Protein AF-A0A2T3ZRJ4-F1 (afdb_monomer)

Structure (mmCIF, N/CA/C/O backbone):
data_AF-A0A2T3ZRJ4-F1
#
_entry.id   AF-A0A2T3ZRJ4-F1
#
loop_
_atom_site.group_PDB
_atom_site.id
_atom_site.type_symbol
_atom_site.label_atom_id
_atom_site.label_alt_id
_atom_site.label_comp_id
_atom_site.label_asym_id
_atom_site.label_entity_id
_atom_site.label_seq_id
_atom_site.pdbx_PDB_ins_code
_atom_site.Cartn_x
_atom_site.Cartn_y
_atom_site.Cartn_z
_atom_site.occupancy
_atom_site.B_iso_or_equiv
_atom_site.auth_seq_id
_atom_site.auth_comp_id
_atom_site.auth_asym_id
_atom_site.auth_atom_id
_atom_site.pdbx_PDB_model_num
ATOM 1 N N . MET A 1 1 ? 3.057 -8.428 -31.165 1.00 34.09 1 MET A N 1
ATOM 2 C CA . MET A 1 1 ? 2.797 -8.952 -29.810 1.00 34.09 1 MET A CA 1
ATOM 3 C C . MET A 1 1 ? 4.056 -8.659 -29.031 1.00 34.09 1 MET A C 1
ATOM 5 O O . MET A 1 1 ? 5.004 -9.425 -29.132 1.00 34.09 1 MET A O 1
ATOM 9 N N . ASP A 1 2 ? 4.111 -7.489 -28.401 1.00 35.97 2 ASP A N 1
ATOM 10 C CA . ASP A 1 2 ? 5.296 -7.073 -27.659 1.00 35.97 2 ASP A CA 1
ATOM 11 C C . ASP A 1 2 ? 5.315 -7.812 -26.328 1.00 35.97 2 ASP A C 1
ATOM 13 O O . ASP A 1 2 ? 4.422 -7.675 -25.493 1.00 35.97 2 ASP A O 1
ATOM 17 N N . VAL A 1 3 ? 6.310 -8.681 -26.189 1.00 37.94 3 VAL A N 1
ATOM 18 C CA . VAL A 1 3 ? 6.611 -9.371 -24.944 1.00 37.94 3 VAL A CA 1
ATOM 19 C C . VAL A 1 3 ? 7.142 -8.302 -24.002 1.00 37.94 3 VAL A C 1
ATOM 21 O O . VAL A 1 3 ? 8.214 -7.746 -24.239 1.00 37.94 3 VAL A O 1
ATOM 24 N N . ILE A 1 4 ? 6.378 -7.980 -22.961 1.00 42.16 4 ILE A N 1
ATOM 25 C CA . ILE A 1 4 ? 6.844 -7.118 -21.880 1.00 42.16 4 ILE A CA 1
ATOM 26 C C . ILE A 1 4 ? 7.973 -7.880 -21.174 1.00 42.16 4 ILE A C 1
ATOM 28 O O . ILE A 1 4 ? 7.739 -8.743 -20.330 1.00 42.16 4 ILE A O 1
ATOM 32 N N . ASN A 1 5 ? 9.207 -7.635 -21.607 1.00 39.78 5 ASN A N 1
ATOM 33 C CA . ASN A 1 5 ? 10.391 -8.289 -21.072 1.00 39.78 5 ASN A CA 1
ATOM 34 C C . ASN A 1 5 ? 10.707 -7.645 -19.718 1.00 39.78 5 ASN A C 1
ATOM 36 O O . ASN A 1 5 ? 11.130 -6.490 -19.668 1.00 39.78 5 ASN A O 1
ATOM 40 N N . SER A 1 6 ? 10.489 -8.376 -18.622 1.00 47.12 6 SER A N 1
ATOM 41 C CA . SER A 1 6 ? 10.948 -7.943 -17.301 1.00 47.12 6 SER A CA 1
ATOM 42 C C . SER A 1 6 ? 12.469 -7.768 -17.341 1.00 47.12 6 SER A C 1
ATOM 44 O O . SER A 1 6 ? 13.194 -8.719 -17.633 1.00 47.12 6 SER A O 1
ATOM 46 N N . HIS A 1 7 ? 12.953 -6.549 -17.089 1.00 47.41 7 HIS A N 1
ATOM 47 C CA . HIS A 1 7 ? 14.376 -6.200 -17.189 1.00 47.41 7 HIS A CA 1
ATOM 48 C C . HIS A 1 7 ? 15.232 -6.866 -16.098 1.00 47.41 7 HIS A C 1
ATOM 50 O O . HIS A 1 7 ? 16.443 -7.007 -16.256 1.00 47.41 7 HIS A O 1
ATOM 56 N N . CYS A 1 8 ? 14.624 -7.335 -15.010 1.00 50.06 8 CYS A N 1
ATOM 57 C CA . CYS A 1 8 ? 15.298 -8.213 -14.070 1.00 50.06 8 CYS A CA 1
ATOM 58 C C . CYS A 1 8 ? 14.330 -9.234 -13.477 1.00 50.06 8 CYS A C 1
ATOM 60 O O . CYS A 1 8 ? 13.204 -8.921 -13.103 1.00 50.06 8 CYS A O 1
ATOM 62 N N . ILE A 1 9 ? 14.802 -10.470 -13.382 1.00 49.50 9 ILE A N 1
ATOM 63 C CA . ILE A 1 9 ? 14.234 -11.494 -12.515 1.00 49.50 9 ILE A CA 1
ATOM 64 C C . ILE A 1 9 ? 15.179 -11.516 -11.317 1.00 49.50 9 ILE A C 1
ATOM 66 O O . ILE A 1 9 ? 16.381 -11.705 -11.503 1.00 49.50 9 ILE A O 1
ATOM 70 N N . SER A 1 10 ? 14.696 -11.245 -10.101 1.00 50.19 10 SER A N 1
ATOM 71 C CA . SER A 1 10 ? 15.583 -11.226 -8.932 1.00 50.19 10 SER A CA 1
ATOM 72 C C . SER A 1 10 ? 16.119 -12.647 -8.666 1.00 50.19 10 SER A C 1
ATOM 74 O O . SER A 1 10 ? 15.431 -13.477 -8.071 1.00 50.19 10 SER A O 1
ATOM 76 N N . GLU A 1 11 ? 17.333 -12.963 -9.123 1.00 49.59 11 GLU A N 1
ATOM 77 C CA . GLU A 1 11 ? 17.928 -14.305 -8.977 1.00 49.59 11 GLU A CA 1
ATOM 78 C C . GLU A 1 11 ? 18.550 -14.576 -7.592 1.00 49.59 11 GLU A C 1
ATOM 80 O O . GLU A 1 11 ? 19.036 -15.675 -7.332 1.00 49.59 11 GLU A O 1
ATOM 85 N N . SER A 1 12 ? 18.495 -13.635 -6.647 1.00 51.66 12 SER A N 1
ATOM 86 C CA . SER A 1 12 ? 19.050 -13.829 -5.304 1.00 51.66 12 SER A CA 1
ATOM 87 C C . SER A 1 12 ? 17.986 -13.656 -4.220 1.00 51.66 12 SER A C 1
ATOM 89 O O . SER A 1 12 ? 17.328 -12.626 -4.123 1.00 51.66 12 SER A O 1
ATOM 91 N N . ARG A 1 13 ? 17.856 -14.669 -3.353 1.00 48.41 13 ARG A N 1
ATOM 92 C CA . ARG A 1 13 ? 17.020 -14.669 -2.138 1.00 48.41 13 ARG A CA 1
ATOM 93 C C . ARG A 1 13 ? 17.583 -13.792 -1.003 1.00 48.41 13 ARG A C 1
ATOM 95 O O . ARG A 1 13 ? 17.031 -13.816 0.096 1.00 48.41 13 ARG A O 1
ATOM 102 N N . ASP A 1 14 ? 18.650 -13.022 -1.232 1.00 52.47 14 ASP A N 1
ATOM 103 C CA . ASP A 1 14 ? 19.288 -12.196 -0.193 1.00 52.47 14 ASP A CA 1
ATOM 104 C C . ASP A 1 14 ? 18.417 -11.020 0.278 1.00 52.47 14 ASP A C 1
ATOM 106 O O . ASP A 1 14 ? 18.577 -10.563 1.410 1.00 52.47 14 ASP A O 1
ATOM 110 N N . TRP A 1 15 ? 17.423 -10.592 -0.512 1.00 53.44 15 TRP A N 1
ATOM 111 C CA . TRP A 1 15 ? 16.430 -9.585 -0.098 1.00 53.44 15 TRP A CA 1
ATOM 112 C C . TRP A 1 15 ? 15.562 -10.027 1.097 1.00 53.44 15 TRP A C 1
ATOM 114 O O . TRP A 1 15 ? 14.879 -9.207 1.713 1.00 53.44 15 TRP A O 1
ATOM 124 N N . ALA A 1 16 ? 15.583 -11.318 1.448 1.00 53.09 16 ALA A N 1
ATOM 125 C CA . ALA A 1 16 ? 14.859 -11.856 2.595 1.00 53.09 16 ALA A CA 1
ATOM 126 C C . ALA A 1 16 ? 15.472 -11.453 3.950 1.00 53.09 16 ALA A C 1
ATOM 128 O O . ALA A 1 16 ? 14.788 -11.562 4.973 1.00 53.09 16 ALA A O 1
ATOM 129 N N . LYS A 1 17 ? 16.730 -10.989 3.989 1.00 54.59 17 LYS A N 1
ATOM 130 C CA . LYS A 1 17 ? 17.340 -10.460 5.217 1.00 54.59 17 LYS A CA 1
ATOM 131 C C . LYS A 1 17 ? 16.910 -9.008 5.427 1.00 54.59 17 LYS A C 1
ATOM 133 O O . LYS A 1 17 ? 16.960 -8.185 4.523 1.00 54.59 17 LYS A O 1
ATOM 138 N N . ASP A 1 18 ? 16.420 -8.726 6.628 1.00 64.69 18 ASP A N 1
ATOM 139 C CA . ASP A 1 18 ? 16.007 -7.412 7.135 1.00 64.69 18 ASP A CA 1
ATOM 140 C C . ASP A 1 18 ? 14.831 -6.693 6.445 1.00 64.69 18 ASP A C 1
ATOM 142 O O . ASP A 1 18 ? 14.389 -5.691 6.998 1.00 64.69 18 ASP A O 1
ATOM 146 N N . ARG A 1 19 ? 14.263 -7.216 5.334 1.00 70.69 19 ARG A N 1
ATOM 147 C CA . ARG A 1 19 ? 12.976 -6.850 4.660 1.00 70.69 19 ARG A CA 1
ATOM 148 C C . ARG A 1 19 ? 12.611 -5.352 4.613 1.00 70.69 19 ARG A C 1
ATOM 150 O O . ARG A 1 19 ? 11.448 -4.998 4.421 1.00 70.69 19 ARG A O 1
ATOM 157 N N . LYS A 1 20 ? 13.578 -4.459 4.795 1.00 82.31 20 LYS A N 1
ATOM 158 C CA . LYS A 1 20 ? 13.367 -3.021 4.887 1.00 82.31 20 LYS A CA 1
ATOM 159 C C . LYS A 1 20 ? 13.757 -2.407 3.561 1.00 82.31 20 LYS A C 1
ATOM 161 O O . LYS A 1 20 ? 14.926 -2.395 3.188 1.00 82.31 20 LYS A O 1
ATOM 166 N N . PHE A 1 21 ? 12.772 -1.860 2.868 1.00 83.38 21 PHE A N 1
ATOM 167 C CA . PHE A 1 21 ? 13.028 -1.075 1.676 1.00 83.38 21 PHE A CA 1
ATOM 168 C C . PHE A 1 21 ? 13.581 0.297 2.082 1.00 83.38 21 PHE A C 1
ATOM 170 O O . PHE A 1 21 ? 12.892 1.097 2.714 1.00 83.38 21 PHE A O 1
ATOM 177 N N . MET A 1 22 ? 14.849 0.557 1.761 1.00 85.75 22 MET A N 1
ATOM 178 C CA . MET A 1 22 ? 15.503 1.847 1.988 1.00 85.75 22 MET A CA 1
ATOM 179 C C . MET A 1 22 ? 15.884 2.464 0.637 1.00 85.75 22 MET A C 1
ATOM 181 O O . MET A 1 22 ? 16.921 2.094 0.082 1.00 85.75 22 MET A O 1
ATOM 185 N N . PRO A 1 23 ? 15.096 3.421 0.103 1.00 86.94 23 PRO A N 1
ATOM 186 C CA . PRO A 1 23 ? 15.363 4.021 -1.206 1.00 86.94 23 PRO A CA 1
ATOM 187 C C . PRO A 1 23 ? 16.781 4.585 -1.340 1.00 86.94 23 PRO A C 1
ATOM 189 O O . PRO A 1 23 ? 17.428 4.420 -2.370 1.00 86.94 23 PRO A O 1
ATOM 192 N N . SER A 1 24 ? 17.305 5.189 -0.272 1.00 85.56 24 SER A N 1
ATOM 193 C CA . SER A 1 24 ? 18.653 5.759 -0.261 1.00 85.56 24 SER A CA 1
ATOM 194 C C . SER A 1 24 ? 19.774 4.724 -0.401 1.00 85.56 24 SER A C 1
ATOM 196 O O . SER A 1 24 ? 20.849 5.065 -0.885 1.00 85.56 24 SER A O 1
ATOM 198 N N . GLN A 1 25 ? 19.533 3.474 0.006 1.00 84.75 25 GLN A N 1
ATOM 199 C CA . GLN A 1 25 ? 20.480 2.368 -0.154 1.00 84.75 25 GLN A CA 1
ATOM 200 C C . GLN A 1 25 ? 20.356 1.696 -1.526 1.00 84.75 25 GLN A C 1
ATOM 202 O O . GLN A 1 25 ? 21.335 1.143 -2.012 1.00 84.75 25 GLN A O 1
ATOM 207 N N . ARG A 1 26 ? 19.165 1.740 -2.140 1.00 82.69 26 ARG A N 1
ATOM 208 C CA . ARG A 1 26 ? 18.885 1.072 -3.419 1.00 82.69 26 ARG A CA 1
ATOM 209 C C . ARG A 1 26 ? 19.201 1.932 -4.644 1.00 82.69 26 ARG A C 1
ATOM 211 O O . ARG A 1 26 ? 19.708 1.399 -5.619 1.00 82.69 26 ARG A O 1
ATOM 218 N N . TYR A 1 27 ? 18.908 3.233 -4.600 1.00 82.81 27 TYR A N 1
ATOM 219 C CA . TYR A 1 27 ? 19.031 4.119 -5.767 1.00 82.81 27 TYR A CA 1
ATOM 220 C C . TYR A 1 27 ? 20.221 5.074 -5.664 1.00 82.81 27 TYR A C 1
ATOM 222 O O . TYR A 1 27 ? 21.058 5.109 -6.554 1.00 82.81 27 TYR A O 1
ATOM 230 N N . ALA A 1 28 ? 20.275 5.873 -4.595 1.00 83.94 28 ALA A N 1
ATOM 231 C CA . ALA A 1 28 ? 21.370 6.775 -4.228 1.00 83.94 28 ALA A CA 1
ATOM 232 C C . ALA A 1 28 ? 20.974 7.555 -2.965 1.00 83.94 28 ALA A C 1
ATOM 234 O O . ALA A 1 28 ? 19.788 7.771 -2.711 1.00 83.94 28 ALA A O 1
ATOM 235 N N . ALA A 1 29 ? 21.949 8.078 -2.216 1.00 85.81 29 ALA A N 1
ATOM 236 C CA . ALA A 1 29 ? 21.690 8.857 -1.000 1.00 85.81 29 ALA A CA 1
ATOM 237 C C . ALA A 1 29 ? 20.799 10.100 -1.222 1.00 85.81 29 ALA A C 1
ATOM 239 O O . ALA A 1 29 ? 20.082 10.509 -0.312 1.00 85.81 29 ALA A O 1
ATOM 240 N N . ASN A 1 30 ? 20.822 10.682 -2.423 1.00 85.81 30 ASN A N 1
ATOM 241 C CA . ASN A 1 30 ? 20.068 11.874 -2.820 1.00 85.81 30 ASN A CA 1
ATOM 242 C C . ASN A 1 30 ? 18.897 11.562 -3.773 1.00 85.81 30 ASN A C 1
ATOM 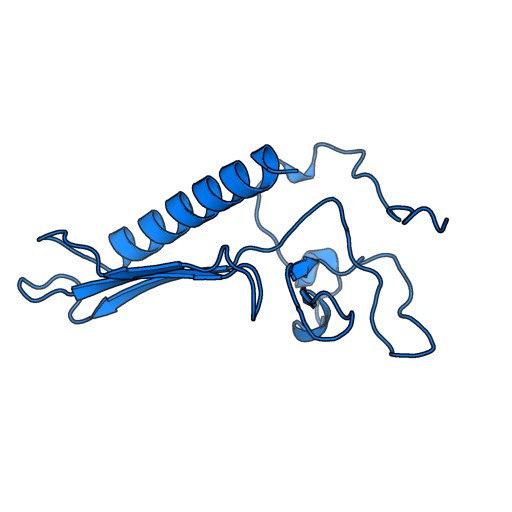244 O O . ASN A 1 30 ? 18.491 12.433 -4.547 1.00 85.81 30 ASN A O 1
ATOM 248 N N . ILE A 1 31 ? 18.375 10.330 -3.758 1.00 85.94 31 ILE A N 1
ATOM 249 C CA . ILE A 1 31 ? 17.265 9.936 -4.629 1.00 85.94 31 ILE A CA 1
ATOM 250 C C . ILE A 1 31 ? 16.037 10.834 -4.420 1.00 85.94 31 ILE A C 1
ATOM 252 O O . ILE A 1 31 ? 15.601 11.087 -3.297 1.00 85.94 31 ILE A O 1
ATOM 256 N N . ASN A 1 32 ? 15.446 11.291 -5.524 1.00 86.06 32 ASN A N 1
ATOM 257 C CA . ASN A 1 32 ? 14.127 11.910 -5.501 1.00 86.06 32 ASN A CA 1
ATOM 258 C C . ASN A 1 32 ? 13.069 10.810 -5.339 1.00 86.06 32 ASN A C 1
ATOM 260 O O . ASN A 1 32 ? 12.865 10.018 -6.260 1.00 86.06 32 ASN A O 1
ATOM 264 N N . LEU A 1 33 ? 12.395 10.774 -4.187 1.00 85.38 33 LEU A N 1
ATOM 265 C CA . LEU A 1 33 ? 11.402 9.745 -3.854 1.00 85.38 33 LEU A CA 1
ATOM 266 C C . LEU A 1 33 ? 10.238 9.683 -4.853 1.00 85.38 33 LEU A C 1
ATOM 268 O O . LEU A 1 33 ? 9.721 8.601 -5.104 1.00 85.38 33 LEU A O 1
ATOM 272 N N . ASN A 1 34 ? 9.912 10.795 -5.520 1.00 83.44 34 ASN A N 1
ATOM 273 C CA . ASN A 1 34 ? 8.878 10.829 -6.559 1.00 83.44 34 ASN A CA 1
ATOM 274 C C . ASN A 1 34 ? 9.255 10.028 -7.820 1.00 83.44 34 ASN A C 1
ATOM 276 O O . ASN A 1 34 ? 8.444 9.918 -8.731 1.00 83.44 34 ASN A O 1
ATOM 280 N N . ARG A 1 35 ? 10.495 9.526 -7.918 1.00 82.56 35 ARG A N 1
ATOM 281 C CA . ARG A 1 35 ? 10.967 8.669 -9.018 1.00 82.56 35 ARG A CA 1
ATOM 282 C C . ARG A 1 35 ? 11.089 7.198 -8.625 1.00 82.56 35 ARG A C 1
ATOM 284 O O . ARG A 1 35 ? 11.485 6.399 -9.462 1.00 82.56 35 ARG A O 1
ATOM 291 N N . VAL A 1 36 ? 10.830 6.862 -7.361 1.00 88.56 36 VAL A N 1
ATOM 292 C CA . VAL A 1 36 ? 10.936 5.489 -6.847 1.00 88.56 36 VAL A CA 1
ATOM 293 C C . VAL A 1 36 ? 9.672 4.701 -7.164 1.00 88.56 36 VAL A C 1
ATOM 295 O O . VAL A 1 36 ? 9.760 3.531 -7.521 1.00 88.56 36 VAL A O 1
ATOM 298 N N . GLU A 1 37 ? 8.512 5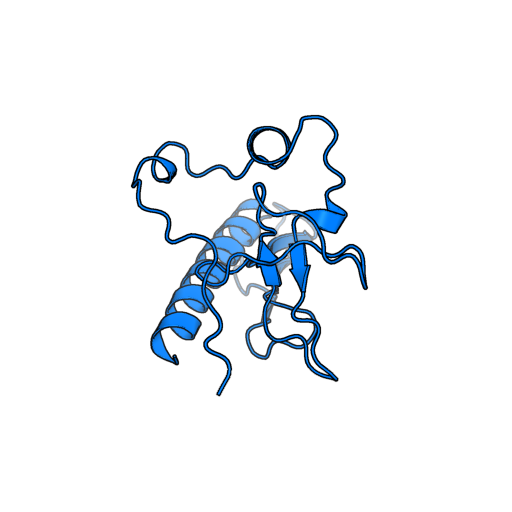.343 -7.057 1.00 90.06 37 GLU A N 1
ATOM 299 C CA . GLU A 1 37 ? 7.221 4.751 -7.395 1.00 90.06 37 GLU A CA 1
ATOM 300 C C . GLU A 1 37 ? 6.847 5.102 -8.832 1.00 90.06 37 GLU A C 1
ATOM 302 O O . GLU A 1 37 ? 6.841 6.272 -9.220 1.00 90.06 37 GLU A O 1
ATOM 307 N N . ILE A 1 38 ? 6.538 4.077 -9.620 1.00 87.50 38 ILE A N 1
ATOM 308 C CA . ILE A 1 38 ? 6.050 4.215 -10.987 1.00 87.50 38 ILE A CA 1
ATOM 309 C C . ILE A 1 38 ? 4.592 3.802 -10.997 1.00 87.50 38 ILE A C 1
ATOM 311 O O . ILE A 1 38 ? 4.242 2.671 -10.665 1.00 87.50 38 ILE A O 1
ATOM 315 N N . HIS A 1 39 ? 3.733 4.732 -11.378 1.00 85.94 39 HIS A N 1
ATOM 316 C CA . HIS A 1 39 ? 2.324 4.447 -11.572 1.00 85.94 39 HIS A CA 1
ATOM 317 C C . HIS A 1 39 ? 2.126 3.924 -12.990 1.00 85.94 39 HIS A C 1
ATOM 319 O O . HIS A 1 39 ? 2.781 4.397 -13.915 1.00 85.94 39 HIS A O 1
ATOM 325 N N . ASP A 1 40 ? 1.238 2.949 -13.167 1.00 75.50 40 ASP A N 1
ATOM 326 C CA . ASP A 1 40 ? 0.860 2.498 -14.504 1.00 75.50 40 ASP A CA 1
ATOM 327 C C . ASP A 1 40 ? 0.375 3.697 -15.346 1.00 75.50 40 ASP A C 1
ATOM 329 O O . ASP A 1 40 ? -0.602 4.377 -14.997 1.00 75.50 40 ASP A O 1
ATOM 333 N N . HIS A 1 41 ? 1.141 4.008 -16.393 1.00 62.44 41 HIS A N 1
ATOM 334 C CA . HIS A 1 41 ? 0.977 5.167 -17.264 1.00 62.44 41 HIS A CA 1
ATOM 335 C C . HIS A 1 41 ? 0.446 4.710 -18.618 1.00 62.44 41 HIS A C 1
ATOM 337 O O . HIS A 1 41 ? 1.063 4.963 -19.649 1.00 62.44 41 HIS A O 1
ATOM 343 N N . ASP A 1 42 ? -0.710 4.056 -18.618 1.00 54.44 42 ASP A N 1
ATOM 344 C CA . ASP A 1 42 ? -1.477 3.908 -19.843 1.00 54.44 42 ASP A CA 1
ATOM 345 C C . ASP A 1 42 ? -2.936 4.316 -19.644 1.00 54.44 42 ASP A C 1
ATOM 347 O O . ASP A 1 42 ? -3.504 4.286 -18.551 1.00 54.44 42 ASP A O 1
ATOM 351 N N . ASN A 1 43 ? -3.491 4.869 -20.710 1.00 48.31 43 ASN A N 1
ATOM 352 C CA . ASN A 1 43 ? -4.572 5.841 -20.674 1.00 48.31 43 ASN A CA 1
ATOM 353 C C . ASN A 1 43 ? -5.778 5.439 -19.800 1.00 48.31 43 ASN A C 1
ATOM 355 O O . ASN A 1 43 ? -6.482 4.467 -20.066 1.00 48.31 43 ASN A O 1
ATOM 359 N N . SER A 1 44 ? -6.127 6.335 -18.870 1.00 53.00 44 SER A N 1
ATOM 360 C CA . SER A 1 44 ? -7.397 6.416 -18.116 1.00 53.00 44 SER A CA 1
ATOM 361 C C . SER A 1 44 ? -7.540 5.556 -16.856 1.00 53.00 44 SER A C 1
ATOM 363 O O . SER A 1 44 ? -8.437 5.858 -16.061 1.00 53.00 44 SER A O 1
ATOM 365 N N . PHE A 1 45 ? -6.671 4.563 -16.630 1.00 55.53 45 PHE A N 1
ATOM 366 C CA . PHE A 1 45 ? -6.765 3.688 -15.459 1.00 55.53 45 PHE A CA 1
ATOM 367 C C . PHE A 1 45 ? -5.394 3.292 -14.895 1.00 55.53 45 PHE A C 1
ATOM 369 O O . PHE A 1 45 ? -4.690 2.464 -15.461 1.00 55.53 45 PHE A O 1
ATOM 376 N N . THR A 1 46 ? -5.032 3.841 -13.733 1.00 66.06 46 THR A N 1
ATOM 377 C CA . THR A 1 46 ? -3.861 3.369 -12.973 1.00 66.06 46 THR A CA 1
ATOM 378 C C . THR A 1 46 ? -4.283 2.235 -12.039 1.00 66.06 46 THR A C 1
ATOM 380 O O . THR A 1 46 ? -4.879 2.490 -10.984 1.00 66.06 46 THR A O 1
ATOM 383 N N . TYR A 1 47 ? -3.965 0.993 -12.411 1.00 83.69 47 TYR A N 1
ATOM 384 C CA . TYR A 1 47 ? -4.326 -0.203 -11.636 1.00 83.69 47 TYR A CA 1
ATOM 385 C C . TYR A 1 47 ? -3.288 -0.587 -10.580 1.00 83.69 47 TYR A C 1
ATOM 387 O O . TYR A 1 47 ? -3.657 -1.100 -9.520 1.00 83.69 47 TYR A O 1
ATOM 395 N N . TRP A 1 48 ? -2.015 -0.288 -10.846 1.00 90.19 48 TRP A N 1
ATOM 396 C CA . TRP A 1 48 ? -0.882 -0.748 -10.050 1.00 90.19 48 TRP A CA 1
ATOM 397 C C . TRP A 1 48 ? 0.132 0.368 -9.799 1.00 90.19 48 TRP A C 1
ATOM 399 O O . TRP A 1 48 ? 0.309 1.272 -10.622 1.00 90.19 48 TRP A O 1
ATOM 409 N N . THR A 1 49 ? 0.803 0.277 -8.653 1.00 91.69 49 THR A N 1
ATOM 410 C CA . THR A 1 49 ? 2.014 1.042 -8.348 1.00 91.69 49 THR A CA 1
ATOM 411 C C . THR A 1 49 ? 3.181 0.067 -8.311 1.00 91.69 49 THR A C 1
ATOM 413 O O . THR A 1 49 ? 3.121 -0.951 -7.623 1.00 91.69 49 THR A O 1
ATOM 416 N N . TYR A 1 50 ? 4.233 0.380 -9.053 1.00 90.69 50 TYR A N 1
ATOM 417 C CA . TYR A 1 50 ? 5.445 -0.418 -9.183 1.00 90.69 50 TYR A CA 1
ATOM 418 C C . TYR A 1 50 ? 6.642 0.318 -8.595 1.00 90.69 50 TYR A C 1
ATOM 420 O O . TYR A 1 50 ? 6.597 1.520 -8.326 1.00 90.69 50 TYR A O 1
ATOM 428 N N . ILE A 1 51 ? 7.741 -0.411 -8.442 1.00 89.94 51 ILE A N 1
ATOM 429 C CA . ILE A 1 51 ? 9.034 0.146 -8.059 1.00 89.94 51 ILE A CA 1
ATOM 430 C C . ILE A 1 51 ? 9.852 0.412 -9.328 1.00 89.94 51 ILE A C 1
ATOM 432 O O . ILE A 1 51 ? 9.941 -0.446 -10.202 1.00 89.94 51 ILE A O 1
ATOM 436 N N . ALA A 1 52 ? 10.468 1.587 -9.436 1.00 89.19 52 ALA A N 1
ATOM 437 C CA . ALA A 1 52 ? 11.381 1.928 -10.523 1.00 89.19 52 ALA A CA 1
ATOM 438 C C . ALA A 1 52 ? 12.616 1.017 -10.539 1.00 89.19 52 ALA A C 1
ATOM 440 O O . ALA A 1 52 ? 13.177 0.703 -9.488 1.00 89.19 52 ALA A O 1
ATOM 441 N N . CYS A 1 53 ? 13.105 0.658 -11.721 1.00 86.94 53 CYS A N 1
ATOM 442 C CA . CYS A 1 53 ? 14.356 -0.074 -11.859 1.00 86.94 53 CYS A CA 1
ATOM 443 C C . CYS A 1 53 ? 15.555 0.822 -11.526 1.00 86.94 53 CYS A C 1
ATOM 445 O O . CYS A 1 53 ? 15.761 1.856 -12.157 1.00 86.94 53 CYS A O 1
ATOM 447 N N . GLU A 1 54 ? 16.368 0.421 -10.546 1.00 85.25 54 GLU A N 1
ATOM 448 C CA . GLU A 1 54 ? 17.558 1.170 -10.127 1.00 85.25 54 GLU A CA 1
ATOM 449 C C . GLU A 1 54 ? 18.723 1.109 -11.128 1.00 85.25 54 GLU A C 1
ATOM 451 O O . GLU A 1 54 ? 19.605 1.962 -11.090 1.00 85.25 54 GLU A O 1
ATOM 456 N N . TYR A 1 55 ? 18.730 0.118 -12.024 1.00 82.94 55 TYR A N 1
ATOM 457 C CA . TYR A 1 55 ? 19.825 -0.127 -12.973 1.00 82.94 55 TYR A CA 1
ATOM 458 C C . TYR A 1 55 ? 19.526 0.344 -14.395 1.00 82.94 55 TYR A C 1
ATOM 460 O O . TYR A 1 55 ? 20.392 0.251 -15.262 1.00 82.94 55 TYR A O 1
ATOM 468 N N . ALA A 1 56 ? 18.298 0.786 -14.661 1.00 82.88 56 ALA A N 1
ATOM 469 C CA . ALA A 1 56 ? 17.875 1.141 -16.002 1.00 82.88 56 ALA A CA 1
ATOM 470 C C . ALA A 1 56 ? 17.912 2.652 -16.220 1.00 82.88 56 ALA A C 1
ATOM 472 O O . ALA A 1 56 ? 17.469 3.439 -15.380 1.00 82.88 56 ALA A O 1
ATOM 473 N N . GLU A 1 57 ? 18.384 3.043 -17.399 1.00 84.25 57 GLU A N 1
ATOM 474 C CA . GLU A 1 57 ? 18.319 4.431 -17.834 1.00 84.25 57 GLU A CA 1
ATOM 475 C C . GLU A 1 57 ? 16.855 4.855 -18.075 1.00 84.25 57 GLU A C 1
ATOM 477 O O . GLU A 1 57 ? 16.071 4.081 -18.639 1.00 84.25 57 GLU A O 1
ATOM 482 N N . PRO A 1 58 ? 16.449 6.073 -17.670 1.00 84.69 58 PRO A N 1
ATOM 483 C CA . PRO A 1 58 ? 15.099 6.571 -17.926 1.00 84.69 58 PRO A CA 1
ATOM 484 C C . PRO A 1 58 ? 14.771 6.709 -19.419 1.00 84.69 58 PRO A C 1
ATOM 486 O O . PRO A 1 58 ? 15.658 6.999 -20.222 1.00 84.69 58 PRO A O 1
ATOM 489 N N . CYS A 1 59 ? 13.487 6.594 -19.801 1.00 82.81 59 CYS A N 1
ATOM 490 C CA . CYS A 1 59 ? 13.078 6.844 -21.191 1.00 82.81 59 CYS A CA 1
ATOM 491 C C . CYS A 1 59 ? 13.525 8.239 -21.629 1.00 82.81 59 CYS A C 1
ATOM 493 O O . CYS A 1 59 ? 13.195 9.233 -20.983 1.00 82.81 59 CYS A O 1
ATOM 495 N N . THR A 1 60 ? 14.170 8.339 -22.787 1.00 86.56 60 THR A N 1
ATOM 496 C CA . THR A 1 60 ? 14.530 9.629 -23.397 1.00 86.56 60 THR A CA 1
ATOM 497 C C . THR A 1 60 ? 13.307 10.479 -23.758 1.00 86.56 60 THR A C 1
ATOM 499 O O . THR A 1 60 ? 13.410 11.696 -23.862 1.00 86.56 60 THR A O 1
ATOM 502 N N . CYS A 1 61 ? 12.145 9.843 -23.917 1.00 83.44 61 CYS A N 1
ATOM 503 C CA . CYS A 1 61 ? 10.874 10.462 -24.265 1.00 83.44 61 CYS A CA 1
ATOM 504 C C . CYS A 1 61 ? 10.195 11.204 -23.100 1.00 83.44 61 CYS A C 1
ATOM 506 O O . CYS A 1 61 ? 9.713 12.321 -23.271 1.00 83.44 61 CYS A O 1
ATOM 508 N N . CYS A 1 62 ? 10.130 10.572 -21.925 1.00 79.81 62 CYS A N 1
ATOM 509 C CA . CYS A 1 62 ? 9.336 11.038 -20.784 1.00 79.81 62 CYS A CA 1
ATOM 510 C C . CYS A 1 62 ? 10.140 11.156 -19.479 1.00 79.81 62 CYS A C 1
ATOM 512 O O . CYS A 1 62 ? 9.618 11.650 -18.485 1.00 79.81 62 CYS A O 1
ATOM 514 N N . GLY A 1 63 ? 11.402 10.714 -19.454 1.00 81.12 63 GLY A N 1
ATOM 515 C CA . GLY A 1 63 ? 12.277 10.759 -18.277 1.00 81.12 63 GLY A CA 1
ATOM 516 C C . GLY A 1 63 ? 11.920 9.761 -17.167 1.00 81.12 63 GLY A C 1
ATOM 517 O O . GLY A 1 63 ? 12.490 9.836 -16.070 1.00 81.12 63 GLY A O 1
ATOM 518 N N . ILE A 1 64 ? 10.991 8.839 -17.438 1.00 80.31 64 ILE A N 1
ATOM 519 C CA . ILE A 1 64 ? 10.499 7.839 -16.485 1.00 80.31 64 ILE A CA 1
ATOM 520 C C . ILE A 1 64 ? 11.355 6.565 -16.602 1.00 80.31 64 ILE A C 1
ATOM 522 O O . ILE A 1 64 ? 11.529 6.064 -17.717 1.00 80.31 64 ILE A O 1
ATOM 526 N N . PRO A 1 65 ? 11.927 6.050 -15.498 1.00 84.50 65 PRO A N 1
ATOM 527 C CA . PRO A 1 65 ? 12.623 4.766 -15.500 1.00 84.50 65 PRO A CA 1
ATOM 528 C C . PRO A 1 65 ? 11.635 3.601 -15.655 1.00 84.50 65 PRO A C 1
ATOM 530 O O . PRO A 1 65 ? 10.500 3.695 -15.183 1.00 84.50 65 PRO A O 1
ATOM 533 N N . PRO A 1 66 ? 12.040 2.495 -16.302 1.00 85.94 66 PRO A N 1
ATOM 534 C CA . PRO A 1 66 ? 11.174 1.331 -16.430 1.00 85.94 66 PRO A CA 1
ATOM 535 C C . PRO A 1 66 ? 10.867 0.725 -15.048 1.00 85.94 66 PRO A C 1
ATOM 537 O O . PRO A 1 66 ? 11.738 0.737 -14.173 1.00 85.94 66 PRO A O 1
ATOM 540 N N . PRO A 1 67 ? 9.651 0.198 -14.826 1.00 87.81 67 PRO A N 1
ATOM 541 C CA . PRO A 1 67 ? 9.280 -0.445 -13.570 1.00 87.81 67 PRO A CA 1
ATOM 542 C C . PRO A 1 67 ? 9.773 -1.897 -13.477 1.00 87.81 67 PRO A C 1
ATOM 544 O O . PRO A 1 67 ? 9.936 -2.585 -14.486 1.00 87.81 67 PRO A O 1
ATOM 547 N N . HIS A 1 68 ? 9.924 -2.387 -12.248 1.00 86.06 68 HIS A N 1
ATOM 548 C CA . HIS A 1 68 ? 9.986 -3.813 -11.922 1.00 86.06 68 HIS A CA 1
ATOM 549 C C . HIS A 1 68 ? 8.566 -4.388 -11.905 1.00 86.06 68 HIS A C 1
ATOM 551 O O . HIS A 1 68 ? 7.754 -3.994 -11.072 1.00 86.06 68 HIS A O 1
ATOM 557 N N . LEU A 1 69 ? 8.250 -5.296 -12.830 1.00 85.75 69 LEU A N 1
ATOM 558 C CA . LEU A 1 69 ? 6.889 -5.833 -13.010 1.00 85.75 69 LEU A CA 1
ATOM 559 C C . LEU A 1 69 ? 6.604 -7.092 -12.182 1.00 85.75 69 LEU A C 1
ATOM 561 O O . LEU A 1 69 ? 5.471 -7.562 -12.128 1.00 85.75 69 LEU A O 1
ATOM 565 N N . ASP A 1 70 ? 7.626 -7.643 -11.537 1.00 82.81 70 ASP A N 1
ATOM 566 C CA . ASP A 1 70 ? 7.544 -8.779 -10.622 1.00 82.81 70 ASP A CA 1
ATOM 567 C C . ASP A 1 70 ? 7.207 -8.365 -9.177 1.00 82.81 70 ASP A C 1
ATOM 569 O O . ASP A 1 70 ? 7.024 -9.224 -8.311 1.00 82.81 70 ASP A O 1
ATOM 573 N N . CYS A 1 71 ? 7.088 -7.061 -8.902 1.00 82.00 71 CYS A N 1
ATOM 574 C CA . CYS A 1 71 ? 6.706 -6.538 -7.596 1.00 82.00 71 CYS A CA 1
ATOM 575 C C . CYS A 1 71 ? 5.730 -5.358 -7.695 1.00 82.00 71 CYS A C 1
ATOM 577 O O . CYS A 1 71 ? 5.819 -4.523 -8.588 1.00 82.00 71 CYS A O 1
ATOM 579 N N . ILE A 1 72 ? 4.809 -5.271 -6.734 1.00 90.62 72 ILE A N 1
ATOM 580 C CA . ILE A 1 72 ? 3.883 -4.142 -6.583 1.00 90.62 72 ILE A CA 1
ATOM 581 C C . ILE A 1 72 ? 4.105 -3.451 -5.238 1.00 90.62 72 ILE A C 1
ATOM 583 O O . ILE A 1 72 ? 4.532 -4.075 -4.264 1.00 90.62 72 ILE A O 1
ATOM 587 N N . VAL A 1 73 ? 3.772 -2.167 -5.178 1.00 92.69 73 VAL A N 1
ATOM 588 C CA . VAL A 1 73 ? 3.760 -1.361 -3.957 1.00 92.69 73 VAL A CA 1
ATOM 589 C C . VAL A 1 73 ? 2.335 -1.296 -3.424 1.00 92.69 73 VAL A C 1
ATOM 591 O O . VAL A 1 73 ? 1.399 -0.965 -4.150 1.00 92.69 73 VAL A O 1
ATOM 594 N N . ILE A 1 74 ? 2.178 -1.597 -2.136 1.00 95.12 74 ILE A N 1
ATOM 595 C CA . ILE A 1 74 ? 0.931 -1.395 -1.400 1.00 95.12 74 ILE A CA 1
ATOM 596 C C . ILE A 1 74 ? 1.253 -0.506 -0.205 1.00 95.12 74 ILE A C 1
ATOM 598 O O . ILE A 1 74 ? 2.015 -0.900 0.680 1.00 95.12 74 ILE A O 1
ATOM 602 N N . ALA A 1 75 ? 0.672 0.688 -0.181 1.00 95.94 75 ALA A N 1
ATOM 603 C CA . ALA A 1 75 ? 0.740 1.578 0.964 1.00 95.94 75 ALA A CA 1
ATOM 604 C C . ALA A 1 75 ? -0.370 1.219 1.957 1.00 95.94 75 ALA A C 1
ATOM 606 O O . ALA A 1 75 ? -1.513 0.961 1.574 1.00 95.94 75 ALA A O 1
ATOM 607 N N . VAL A 1 76 ? -0.031 1.206 3.241 1.00 97.88 76 VAL A N 1
ATOM 608 C CA . VAL A 1 76 ? -0.966 0.938 4.336 1.00 97.88 76 VAL A CA 1
ATOM 609 C C . VAL A 1 76 ? -0.804 2.013 5.396 1.00 97.88 76 VAL A C 1
ATOM 611 O O . VAL A 1 76 ? 0.305 2.501 5.606 1.00 97.88 76 VAL A O 1
ATOM 614 N N . 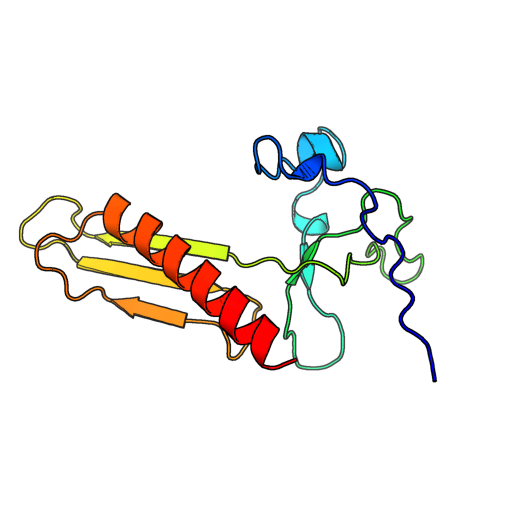ASP A 1 77 ? -1.902 2.374 6.044 1.00 98.19 77 ASP A N 1
ATOM 615 C CA . ASP A 1 77 ? -1.906 3.338 7.143 1.00 98.19 77 ASP A CA 1
ATOM 616 C C . ASP A 1 77 ? -3.043 3.019 8.112 1.00 98.19 77 ASP A C 1
ATOM 618 O O . ASP A 1 77 ? -4.143 2.613 7.710 1.00 98.19 77 ASP A O 1
ATOM 622 N N . GLY A 1 78 ? -2.778 3.196 9.399 1.00 97.38 78 GLY A N 1
ATOM 623 C CA . GLY A 1 78 ? -3.763 3.085 10.457 1.00 97.38 78 GLY A CA 1
ATOM 624 C C . GLY A 1 78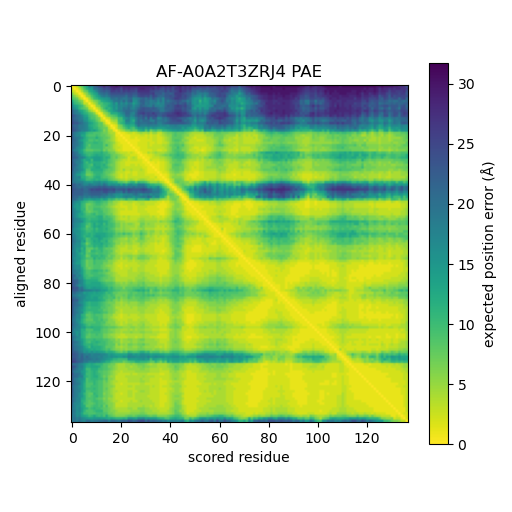 ? -3.792 4.333 11.323 1.00 97.38 78 GLY A C 1
ATOM 625 O O . GLY A 1 78 ? -2.835 4.654 12.014 1.00 97.38 78 GLY A O 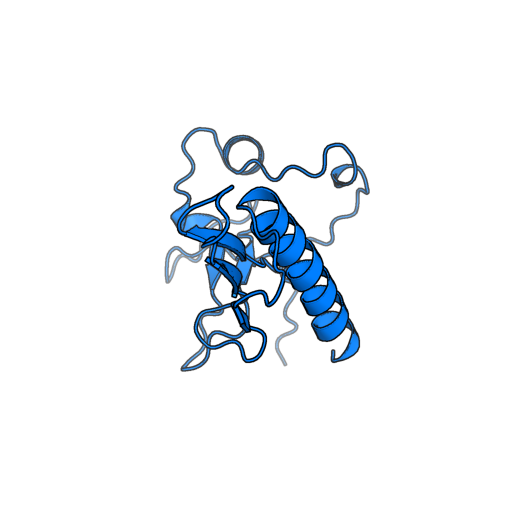1
ATOM 626 N N . ALA A 1 79 ? -4.948 4.984 11.405 1.00 96.38 79 ALA A N 1
ATOM 627 C CA . ALA A 1 79 ? -5.105 6.202 12.190 1.00 96.38 79 ALA A CA 1
ATOM 628 C C . ALA A 1 79 ? -6.129 6.011 13.309 1.00 96.38 79 ALA A C 1
ATOM 630 O O . ALA A 1 79 ? -7.227 5.509 13.073 1.00 96.38 79 ALA A O 1
ATOM 631 N N . CYS A 1 80 ? -5.826 6.471 14.525 1.00 96.38 80 CYS A N 1
ATOM 632 C CA . CYS A 1 80 ? -6.783 6.520 15.629 1.00 96.38 80 CYS A CA 1
ATOM 633 C C . CYS A 1 80 ? -6.920 7.928 16.210 1.00 96.38 80 CYS A C 1
ATOM 635 O O . CYS A 1 80 ? -6.018 8.497 16.828 1.00 96.38 80 CYS A O 1
ATOM 637 N N . ARG A 1 81 ? -8.129 8.480 16.103 1.00 94.44 81 ARG A N 1
ATOM 638 C CA . ARG A 1 81 ? -8.503 9.708 16.803 1.00 94.44 81 ARG A CA 1
ATOM 639 C C . ARG A 1 81 ? -8.755 9.399 18.277 1.00 94.44 81 ARG A C 1
ATOM 641 O O . ARG A 1 81 ? -9.395 8.398 18.589 1.00 94.44 81 ARG A O 1
ATOM 648 N N . ARG A 1 82 ? -8.305 10.295 19.170 1.00 91.75 82 ARG A N 1
ATOM 649 C CA . ARG A 1 82 ? -8.382 10.124 20.639 1.00 91.75 82 ARG A CA 1
ATOM 650 C C . ARG A 1 82 ? -7.767 8.791 21.089 1.00 91.75 82 ARG A C 1
ATOM 652 O O . ARG A 1 82 ? -8.362 8.031 21.842 1.00 91.75 82 ARG A O 1
ATOM 659 N N . ASN A 1 83 ? -6.579 8.509 20.560 1.00 90.69 83 ASN A N 1
ATOM 660 C CA . ASN A 1 83 ? -5.825 7.293 20.831 1.00 90.69 83 ASN A CA 1
ATOM 661 C C . ASN A 1 83 ? -5.709 7.009 22.342 1.00 90.69 83 AS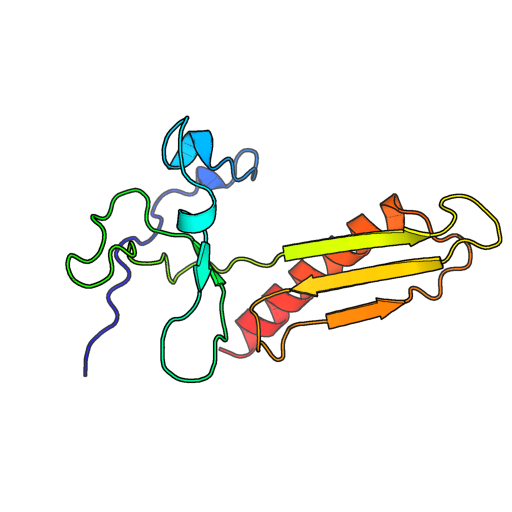N A C 1
ATOM 663 O O . ASN A 1 83 ? -5.281 7.878 23.101 1.00 90.69 83 ASN A O 1
ATOM 667 N N . GLY A 1 84 ? -6.071 5.793 22.762 1.00 79.19 84 GLY A N 1
ATOM 668 C CA . GLY A 1 84 ? -5.945 5.342 24.152 1.00 79.19 84 GLY A CA 1
ATOM 669 C C . GLY A 1 84 ? -7.059 5.794 25.105 1.00 79.19 84 GLY A C 1
ATOM 670 O O . GLY A 1 84 ? -6.931 5.568 26.306 1.00 79.19 84 GLY A O 1
ATOM 671 N N . THR A 1 85 ? -8.141 6.409 24.612 1.00 87.94 85 THR A N 1
ATOM 672 C CA . THR A 1 85 ? -9.303 6.787 25.438 1.00 87.94 85 THR A CA 1
ATOM 673 C C . THR A 1 85 ? -10.526 5.907 25.161 1.00 87.94 85 THR A C 1
ATOM 675 O O . THR A 1 85 ? -10.575 5.183 24.170 1.00 87.94 85 THR A O 1
ATOM 678 N N . ALA A 1 86 ? -11.543 5.984 26.027 1.00 87.44 86 ALA A N 1
ATOM 679 C CA . ALA A 1 86 ? -12.813 5.275 25.828 1.00 87.44 86 ALA A CA 1
ATOM 680 C C . ALA A 1 86 ? -13.563 5.714 24.552 1.00 87.44 86 ALA A C 1
ATOM 682 O O . ALA A 1 86 ? -14.338 4.942 23.998 1.00 87.44 86 ALA A O 1
ATOM 683 N N . ASP A 1 87 ? -13.291 6.926 24.060 1.00 90.31 87 ASP A N 1
ATOM 684 C CA . ASP A 1 87 ? -13.897 7.491 22.849 1.00 90.31 87 ASP A CA 1
ATOM 685 C C . ASP A 1 87 ? -12.999 7.342 21.610 1.00 90.31 87 ASP A C 1
ATOM 687 O O . ASP A 1 87 ? -13.154 8.095 20.631 1.00 90.31 87 ASP A O 1
ATOM 691 N N . ALA A 1 88 ? -12.010 6.446 21.671 1.00 94.12 88 ALA A N 1
ATOM 692 C CA . ALA A 1 88 ? -11.091 6.181 20.578 1.00 94.12 88 ALA A CA 1
ATOM 693 C C . ALA A 1 88 ? -11.853 5.728 19.325 1.00 94.12 88 ALA A C 1
ATOM 695 O O . ALA A 1 88 ? -12.762 4.901 19.380 1.00 94.12 88 ALA A O 1
ATOM 696 N N . ARG A 1 89 ? -11.481 6.287 18.171 1.00 94.81 89 ARG A N 1
ATOM 697 C CA . ARG A 1 89 ? -12.017 5.889 16.864 1.00 94.81 89 ARG A CA 1
ATOM 698 C C . ARG A 1 89 ? -10.861 5.651 15.916 1.00 94.81 89 ARG A C 1
ATOM 700 O O . ARG A 1 89 ? -10.189 6.610 15.537 1.00 94.81 89 ARG A O 1
ATOM 707 N N . ALA A 1 90 ? -10.658 4.393 15.547 1.00 96.00 90 ALA A N 1
ATOM 708 C CA . ALA A 1 90 ? -9.610 3.987 14.626 1.00 96.00 90 ALA A CA 1
ATOM 709 C C . ALA A 1 90 ? -10.162 3.663 13.239 1.00 96.00 90 ALA A C 1
ATOM 711 O O . ALA A 1 90 ? -11.301 3.221 13.098 1.00 96.00 90 ALA A O 1
ATOM 712 N N . ALA A 1 91 ? -9.339 3.866 12.223 1.00 97.00 91 ALA A N 1
ATOM 713 C CA . ALA A 1 91 ? -9.602 3.497 10.847 1.00 97.00 91 ALA A CA 1
ATOM 714 C C . ALA A 1 91 ? -8.330 2.940 10.211 1.00 97.00 91 ALA A C 1
ATOM 716 O O . ALA A 1 91 ? -7.220 3.214 10.667 1.00 97.00 91 ALA A O 1
ATOM 717 N N . VAL A 1 92 ? -8.525 2.163 9.156 1.00 97.88 92 VAL A N 1
ATOM 718 C CA . VAL A 1 92 ? -7.460 1.569 8.353 1.00 97.88 92 VAL A CA 1
ATOM 719 C C . VAL A 1 92 ? -7.604 2.012 6.905 1.00 97.88 92 VAL A C 1
ATOM 721 O O . VAL A 1 92 ? -8.718 2.273 6.433 1.00 97.88 92 VAL A O 1
ATOM 724 N N . GLY A 1 93 ? -6.481 2.084 6.204 1.00 98.00 93 GLY A N 1
ATOM 725 C CA . GLY A 1 93 ? -6.401 2.323 4.773 1.00 98.00 93 GLY A CA 1
ATOM 726 C C . GLY A 1 93 ? -5.400 1.374 4.122 1.00 98.00 93 GLY A C 1
ATOM 727 O O . GLY A 1 93 ? -4.324 1.126 4.663 1.00 98.00 93 GLY A O 1
ATOM 728 N N . VAL A 1 94 ? -5.762 0.859 2.950 1.00 98.12 94 VAL A N 1
ATOM 729 C CA . VAL A 1 94 ? -4.867 0.149 2.031 1.00 98.12 94 VAL A CA 1
ATOM 730 C C . VAL A 1 94 ? -5.012 0.808 0.668 1.00 98.12 94 VAL A C 1
ATOM 732 O O . VAL A 1 94 ? -6.125 0.974 0.160 1.00 98.12 94 VAL A O 1
ATOM 735 N N . PHE A 1 95 ? -3.885 1.179 0.079 1.00 96.50 95 PHE A N 1
ATOM 736 C CA . PHE A 1 95 ? -3.804 1.867 -1.195 1.00 96.50 95 PHE A CA 1
ATOM 737 C C . PHE A 1 95 ? -2.836 1.132 -2.122 1.00 96.50 95 PHE A C 1
ATOM 739 O O . PHE A 1 95 ? -1.655 0.986 -1.818 1.00 96.50 95 PHE A O 1
ATOM 746 N N . VAL A 1 96 ? -3.352 0.668 -3.257 1.00 94.38 96 VAL A N 1
ATOM 747 C CA . VAL A 1 96 ? -2.594 -0.045 -4.293 1.00 94.38 96 VAL A CA 1
ATOM 748 C C . VAL A 1 96 ? -2.243 0.906 -5.437 1.00 94.38 96 VAL A C 1
ATOM 750 O O . VAL A 1 96 ? -1.094 0.992 -5.860 1.00 94.38 96 VAL A O 1
ATOM 753 N N . ALA A 1 97 ? -3.231 1.656 -5.927 1.00 92.12 97 ALA A N 1
ATOM 754 C CA . ALA A 1 97 ? -3.058 2.702 -6.933 1.00 92.12 97 ALA A CA 1
ATOM 755 C C . ALA A 1 97 ? -4.284 3.621 -6.965 1.00 92.12 97 ALA A C 1
ATOM 757 O O . ALA A 1 97 ? -5.345 3.269 -6.455 1.00 92.12 97 ALA A O 1
ATOM 758 N N . LYS A 1 98 ? -4.182 4.787 -7.611 1.00 89.00 98 LYS A N 1
ATOM 759 C CA . LYS A 1 98 ? -5.213 5.844 -7.586 1.00 89.00 98 LYS A CA 1
ATOM 760 C C . LYS A 1 98 ? -6.637 5.372 -7.923 1.00 89.00 98 LYS A C 1
ATOM 762 O O . LYS A 1 98 ? -7.585 5.871 -7.325 1.00 89.00 98 LYS A O 1
ATOM 767 N N . GLN A 1 99 ? -6.791 4.445 -8.866 1.00 87.62 99 GLN A N 1
ATOM 768 C CA . GLN A 1 99 ? -8.091 3.937 -9.330 1.00 87.62 99 GLN A CA 1
ATOM 769 C C . GLN A 1 99 ? -8.234 2.423 -9.127 1.00 87.62 99 GLN A C 1
ATOM 771 O O . GLN A 1 99 ? -9.106 1.800 -9.727 1.00 87.62 99 GLN A O 1
ATOM 776 N N . SER A 1 100 ? -7.384 1.824 -8.290 1.00 90.00 100 SER A N 1
ATOM 777 C CA . SER A 1 100 ? -7.430 0.386 -8.050 1.00 90.00 100 SER A CA 1
ATOM 778 C C . SER A 1 100 ? -8.705 -0.002 -7.300 1.00 90.00 100 SER A C 1
ATOM 780 O O . SER A 1 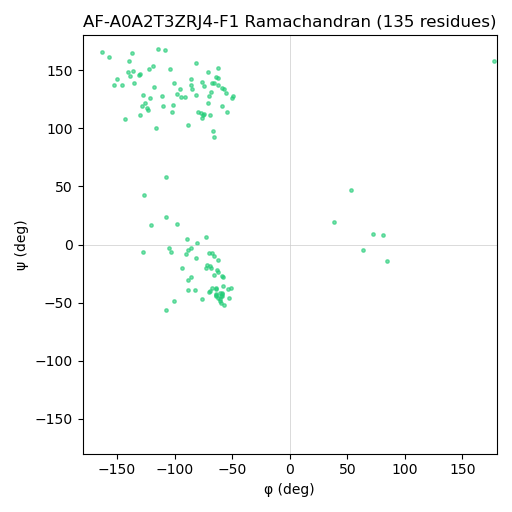100 ? -9.009 0.558 -6.244 1.00 90.00 100 SER A O 1
ATOM 782 N N . GLU A 1 101 ? -9.411 -1.020 -7.797 1.00 91.88 101 GLU A N 1
ATOM 783 C CA . GLU A 1 101 ? -10.535 -1.653 -7.086 1.00 91.88 101 GLU A CA 1
ATOM 784 C C . GLU A 1 101 ? -10.096 -2.376 -5.799 1.00 91.88 101 GLU A C 1
ATOM 786 O O . GLU A 1 101 ? -10.924 -2.802 -4.998 1.00 91.88 101 GLU A O 1
ATOM 791 N N . HIS A 1 102 ? -8.786 -2.523 -5.599 1.00 93.38 102 HIS A N 1
ATOM 792 C CA . HIS A 1 102 ? -8.181 -3.140 -4.425 1.00 93.38 102 HIS A CA 1
ATOM 793 C C . HIS A 1 102 ? -7.916 -2.151 -3.286 1.00 93.38 102 HIS A C 1
ATOM 795 O O . HIS A 1 102 ? -7.486 -2.567 -2.210 1.00 93.38 102 HIS A O 1
ATOM 801 N N . ASN A 1 103 ? -8.163 -0.857 -3.502 1.00 95.50 103 ASN A N 1
ATOM 802 C CA . ASN A 1 103 ? -8.115 0.122 -2.425 1.00 95.50 103 ASN A CA 1
ATOM 803 C C . ASN A 1 103 ? -9.227 -0.160 -1.411 1.00 95.50 103 ASN A C 1
ATOM 805 O O . ASN A 1 103 ? -10.373 -0.420 -1.778 1.00 95.50 103 ASN A O 1
ATOM 809 N N . MET A 1 104 ? -8.913 -0.031 -0.126 1.00 96.06 104 MET A N 1
ATOM 810 C CA . MET A 1 104 ? -9.896 -0.169 0.944 1.00 96.06 104 MET A CA 1
ATOM 811 C C . MET A 1 104 ? -9.660 0.853 2.044 1.00 96.06 104 MET A C 1
ATOM 813 O O . MET A 1 104 ? -8.530 1.229 2.348 1.00 96.06 104 MET A O 1
ATOM 817 N N . SER A 1 105 ? -10.749 1.279 2.676 1.00 96.75 105 SER A N 1
ATOM 818 C CA . SER A 1 105 ? -10.691 2.007 3.933 1.00 96.75 105 SER A CA 1
ATOM 819 C C . SER A 1 105 ? -11.961 1.770 4.731 1.00 96.75 105 SER A C 1
ATOM 821 O O . SER A 1 105 ? -13.060 1.768 4.175 1.00 96.75 105 SER A O 1
ATOM 823 N N . PHE A 1 106 ? -11.815 1.554 6.035 1.00 94.81 106 PHE A N 1
ATOM 824 C CA . PHE A 1 106 ? -12.951 1.393 6.933 1.00 94.81 106 PHE A CA 1
ATOM 825 C C . PHE A 1 106 ? -12.587 1.712 8.384 1.00 94.81 106 PHE A C 1
ATOM 827 O O . PHE A 1 106 ? -11.421 1.748 8.776 1.00 94.81 106 PHE A O 1
ATOM 834 N N . VAL A 1 107 ? -13.622 1.958 9.186 1.00 96.19 107 VAL A N 1
ATOM 835 C CA . VAL A 1 107 ? -13.519 2.230 10.625 1.00 96.19 107 VAL A CA 1
ATOM 836 C C . VAL A 1 107 ? -13.483 0.906 11.387 1.00 96.19 107 VAL A C 1
ATOM 838 O O . VAL A 1 107 ? -14.301 0.025 11.128 1.00 96.19 107 VAL A O 1
ATOM 841 N N . LEU A 1 108 ? -12.567 0.773 12.346 1.00 92.81 108 LEU A N 1
ATOM 842 C CA . LEU A 1 108 ? -12.514 -0.386 13.234 1.00 92.81 108 LEU A CA 1
ATOM 843 C C . LEU A 1 108 ? -13.644 -0.317 14.266 1.00 92.81 108 LEU A C 1
ATOM 845 O O . LEU A 1 108 ? -13.895 0.731 14.862 1.00 92.81 108 LEU A O 1
ATOM 849 N N . THR A 1 109 ? -14.305 -1.448 14.502 1.00 87.62 109 THR A N 1
ATOM 850 C CA . THR A 1 109 ? -15.398 -1.577 15.481 1.00 87.62 109 THR A CA 1
ATOM 851 C C . THR A 1 109 ? -14.909 -1.942 16.885 1.00 87.62 109 THR A C 1
ATOM 853 O O . THR A 1 109 ? -15.720 -2.181 17.776 1.00 87.62 109 THR A O 1
ATOM 856 N N . ASP A 1 110 ? -13.593 -2.004 17.094 1.00 81.31 110 ASP A N 1
ATOM 857 C CA . ASP A 1 110 ? -12.998 -2.416 18.361 1.00 81.31 110 ASP A CA 1
ATOM 858 C C . ASP A 1 110 ? -13.216 -1.373 19.459 1.00 81.31 110 ASP A C 1
ATOM 860 O O . ASP A 1 110 ? -12.836 -0.209 19.333 1.00 81.31 110 ASP A O 1
ATOM 864 N N . SER A 1 111 ? -13.738 -1.816 20.603 1.00 73.94 111 SER A N 1
ATOM 865 C CA . SER A 1 111 ? -13.986 -0.950 21.763 1.00 73.94 111 SER A CA 1
ATOM 866 C C . SER A 1 111 ? -12.709 -0.467 22.469 1.00 73.94 111 SER A C 1
ATOM 868 O O . SER A 1 111 ? -12.784 0.332 23.397 1.00 73.94 111 SER A O 1
ATOM 870 N N . LYS A 1 112 ? -11.535 -0.978 22.077 1.00 82.44 112 LYS A N 1
ATOM 871 C CA . LYS A 1 112 ? -10.212 -0.606 22.611 1.00 82.44 112 LYS A CA 1
ATOM 872 C C . LYS A 1 112 ? -9.253 -0.206 21.489 1.00 82.44 112 LYS A C 1
ATOM 874 O O . LYS A 1 112 ? -8.099 -0.626 21.470 1.00 82.44 112 LYS A O 1
ATOM 879 N N . ALA A 1 113 ? -9.748 0.561 20.524 1.00 87.00 113 ALA A N 1
ATOM 880 C CA . ALA A 1 113 ? -8.960 1.000 19.381 1.00 87.00 113 ALA A CA 1
ATOM 881 C C . ALA A 1 113 ? -7.761 1.875 19.807 1.00 87.00 113 ALA A C 1
ATOM 883 O O . ALA A 1 113 ? -7.877 2.759 20.656 1.00 87.00 113 ALA A O 1
ATOM 884 N N . THR A 1 114 ? -6.601 1.639 19.194 1.00 93.88 114 THR A N 1
ATOM 885 C CA . THR A 1 114 ? -5.398 2.475 19.338 1.00 93.88 114 THR A CA 1
ATOM 886 C C . THR A 1 114 ? -4.749 2.683 17.975 1.00 93.88 114 THR A C 1
ATOM 888 O O . THR A 1 114 ? -5.034 1.927 17.046 1.00 93.88 114 THR A O 1
ATOM 891 N N . ASN A 1 115 ? -3.841 3.658 17.861 1.00 94.88 115 ASN A N 1
ATOM 892 C CA . ASN A 1 115 ? -3.000 3.821 16.669 1.00 94.88 115 ASN A CA 1
ATOM 893 C C . ASN A 1 115 ? -2.285 2.504 16.340 1.00 94.88 115 ASN A C 1
ATOM 895 O O . ASN A 1 115 ? -2.358 2.035 15.217 1.00 94.88 115 ASN A O 1
ATOM 899 N N . GLN A 1 116 ? -1.702 1.835 17.339 1.00 95.00 116 GLN A N 1
ATOM 900 C CA . GLN A 1 116 ? -0.889 0.639 17.087 1.00 95.00 116 GLN A CA 1
ATOM 901 C C . GLN A 1 116 ? -1.733 -0.528 16.572 1.00 95.00 116 GLN A C 1
ATOM 903 O O . GLN A 1 116 ? -1.299 -1.271 15.697 1.00 95.00 116 GLN A O 1
ATOM 908 N N . ILE A 1 117 ? -2.955 -0.671 17.092 1.00 94.06 117 ILE A N 1
ATOM 909 C CA . ILE A 1 117 ? -3.917 -1.648 16.575 1.00 94.06 117 ILE A CA 1
ATOM 910 C C . ILE A 1 117 ? -4.296 -1.299 15.134 1.00 94.06 117 ILE A C 1
ATOM 912 O O . ILE A 1 117 ? -4.315 -2.195 14.295 1.00 94.06 117 ILE A O 1
ATOM 916 N N . ALA A 1 118 ? -4.564 -0.024 14.840 1.00 96.06 118 ALA A N 1
ATOM 917 C CA . ALA A 1 118 ? -4.920 0.424 13.498 1.00 96.06 118 ALA A CA 1
ATOM 918 C C . ALA A 1 118 ? -3.806 0.123 12.485 1.00 96.06 118 ALA A C 1
ATOM 920 O O . ALA A 1 118 ? -4.068 -0.512 11.469 1.00 96.06 118 ALA A O 1
ATOM 921 N N . GLU A 1 119 ? -2.566 0.502 12.795 1.00 96.88 119 GLU A N 1
ATOM 922 C CA . GLU A 1 119 ? -1.395 0.324 11.923 1.00 96.88 119 GLU A CA 1
ATOM 923 C C . GLU A 1 119 ? -1.113 -1.157 11.647 1.00 96.88 119 GLU A C 1
ATOM 925 O O . GLU A 1 119 ? -0.947 -1.580 10.501 1.00 96.88 119 GLU A O 1
ATOM 930 N N . LEU A 1 120 ? -1.136 -1.995 12.691 1.00 96.50 120 LEU A N 1
ATOM 931 C CA . LEU A 1 120 ? -0.952 -3.439 12.534 1.00 96.50 120 LEU A CA 1
ATOM 932 C C . LEU A 1 120 ? -2.083 -4.068 11.720 1.00 96.50 120 LEU A C 1
ATOM 934 O O . LEU A 1 120 ? -1.840 -4.965 10.910 1.00 96.50 120 LEU A O 1
ATOM 938 N N . ARG A 1 121 ? -3.323 -3.606 11.913 1.00 96.12 121 ARG A N 1
ATOM 939 C CA . ARG A 1 121 ? -4.470 -4.116 11.161 1.00 96.12 121 ARG A CA 1
ATOM 940 C C . ARG A 1 121 ? -4.406 -3.702 9.694 1.00 96.12 121 ARG A C 1
ATOM 942 O O . ARG A 1 121 ? -4.668 -4.546 8.843 1.00 96.12 121 ARG A O 1
ATOM 949 N N . ALA A 1 122 ? -4.000 -2.469 9.402 1.00 97.75 122 ALA A N 1
ATOM 950 C CA . ALA A 1 122 ? -3.745 -2.002 8.044 1.00 97.75 122 ALA A CA 1
ATOM 951 C C . ALA A 1 122 ? -2.666 -2.856 7.355 1.00 97.75 122 ALA A C 1
ATOM 953 O O . ALA A 1 122 ? -2.875 -3.315 6.235 1.00 97.75 122 ALA A O 1
ATOM 954 N N . GLY A 1 123 ? -1.571 -3.178 8.055 1.00 96.81 123 GLY A N 1
ATOM 955 C CA . GLY A 1 123 ? -0.532 -4.083 7.551 1.00 96.81 123 GLY A CA 1
ATOM 956 C C . GLY A 1 123 ? -1.037 -5.495 7.229 1.00 96.81 123 GLY A C 1
ATOM 957 O O . GLY A 1 123 ? -0.724 -6.028 6.165 1.00 96.81 123 GLY A O 1
ATOM 958 N N . ILE A 1 124 ? -1.851 -6.096 8.107 1.00 96.88 124 ILE A N 1
ATOM 959 C CA . ILE A 1 124 ? -2.470 -7.412 7.857 1.00 96.88 124 ILE A CA 1
ATOM 960 C C . ILE A 1 124 ? -3.358 -7.361 6.609 1.00 96.88 124 ILE A C 1
ATOM 962 O O . ILE A 1 124 ? -3.216 -8.203 5.726 1.00 96.88 124 ILE A O 1
ATOM 966 N N . LEU A 1 125 ? -4.225 -6.353 6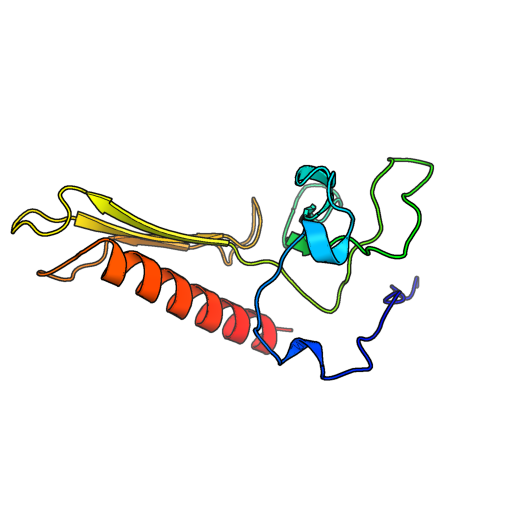.509 1.00 97.06 125 LEU A N 1
ATOM 967 C CA . LEU A 1 125 ? -5.144 -6.196 5.380 1.00 97.06 125 LEU A CA 1
ATOM 968 C C . LEU A 1 125 ? -4.407 -5.950 4.063 1.00 97.06 125 LEU A C 1
ATOM 970 O O . LEU A 1 125 ? -4.796 -6.497 3.036 1.00 97.06 125 LEU A O 1
ATOM 974 N N . GLY A 1 126 ? -3.313 -5.185 4.083 1.00 97.31 126 GLY A N 1
ATOM 975 C CA . GLY A 1 126 ? -2.456 -5.008 2.911 1.00 97.31 126 GLY A CA 1
ATOM 976 C C . GLY A 1 126 ? -1.883 -6.334 2.404 1.00 97.31 126 GLY A C 1
ATOM 977 O O . GLY A 1 126 ? -1.893 -6.591 1.200 1.00 97.31 126 GLY A O 1
ATOM 978 N N . LEU A 1 127 ? -1.446 -7.218 3.309 1.00 96.06 127 LEU A N 1
ATOM 979 C CA . LEU A 1 127 ? -0.949 -8.552 2.950 1.00 96.06 127 LEU A CA 1
ATOM 980 C C . LEU A 1 127 ? -2.063 -9.484 2.454 1.00 96.06 127 LEU A C 1
ATOM 982 O O . LEU A 1 127 ? -1.864 -10.214 1.483 1.00 96.06 127 LEU A O 1
ATOM 986 N N . GLU A 1 128 ? -3.238 -9.457 3.082 1.00 96.69 128 GLU A N 1
ATOM 987 C CA . GLU A 1 128 ? -4.416 -10.196 2.609 1.00 96.69 128 GLU A CA 1
ATOM 988 C C . GLU A 1 128 ? -4.821 -9.740 1.201 1.00 96.69 128 GLU A C 1
ATOM 990 O O . GLU A 1 128 ? -5.088 -10.571 0.328 1.00 96.69 128 GLU A O 1
ATOM 995 N N . GLN A 1 129 ? -4.780 -8.430 0.945 1.00 95.50 129 GLN A N 1
ATOM 996 C CA . GLN A 1 129 ? -5.049 -7.863 -0.370 1.00 95.50 129 GLN A CA 1
A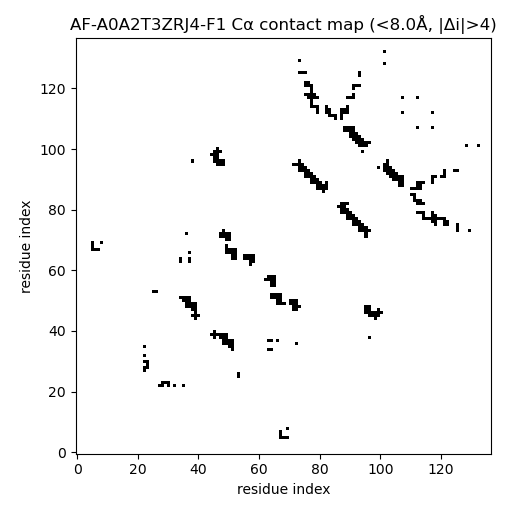TOM 997 C C . GLN A 1 129 ? -4.011 -8.322 -1.402 1.00 95.50 129 GLN A C 1
ATOM 999 O O . GLN A 1 129 ? -4.395 -8.725 -2.499 1.00 95.50 129 GLN A O 1
ATOM 1004 N N . ALA A 1 130 ? -2.722 -8.355 -1.047 1.00 94.44 130 ALA A N 1
ATOM 1005 C CA . ALA A 1 130 ? -1.667 -8.890 -1.912 1.00 94.44 130 ALA A CA 1
ATOM 1006 C C . ALA A 1 130 ? -1.907 -10.366 -2.285 1.00 94.44 130 ALA A C 1
ATOM 1008 O O . ALA A 1 130 ? -1.751 -10.749 -3.445 1.00 94.44 130 ALA A O 1
ATOM 1009 N N . ILE A 1 131 ? -2.334 -11.197 -1.326 1.00 95.00 131 ILE A N 1
ATOM 1010 C CA . ILE A 1 131 ? -2.691 -12.604 -1.578 1.00 95.00 131 ILE A CA 1
ATOM 1011 C C . ILE A 1 131 ? -3.898 -12.696 -2.519 1.00 95.00 131 ILE A C 1
ATOM 1013 O O . ILE A 1 131 ? -3.888 -13.506 -3.445 1.00 95.00 131 ILE A O 1
ATOM 1017 N N . SER A 1 132 ? -4.921 -11.869 -2.299 1.00 93.88 132 SER A N 1
ATOM 1018 C CA . SER A 1 132 ? -6.119 -11.812 -3.142 1.00 93.88 132 SER A CA 1
ATOM 1019 C C . SER A 1 132 ? -5.781 -11.445 -4.588 1.00 93.88 132 SER A C 1
ATOM 1021 O O . SER A 1 132 ? -6.205 -12.143 -5.505 1.00 93.88 132 SER A O 1
ATOM 1023 N N . ILE A 1 133 ? -4.957 -10.410 -4.788 1.00 92.06 133 ILE A N 1
ATOM 1024 C CA . ILE A 1 133 ? -4.454 -9.983 -6.102 1.00 92.06 133 ILE A CA 1
ATOM 1025 C C . ILE A 1 133 ? -3.726 -11.134 -6.798 1.00 92.06 133 ILE A C 1
ATOM 1027 O O . ILE A 1 133 ? -4.080 -11.497 -7.917 1.00 92.06 133 ILE A O 1
ATOM 1031 N N . ARG A 1 134 ? -2.761 -11.759 -6.111 1.00 89.19 134 ARG A N 1
ATOM 1032 C CA . ARG A 1 134 ? -1.968 -12.869 -6.658 1.00 89.19 134 ARG A CA 1
ATOM 1033 C C . ARG A 1 134 ? -2.828 -14.048 -7.108 1.00 89.19 134 ARG A C 1
ATOM 1035 O O . ARG A 1 134 ? -2.475 -14.710 -8.067 1.00 89.19 134 ARG A O 1
ATOM 1042 N N . ASN A 1 135 ? -3.917 -14.342 -6.402 1.00 87.81 135 ASN A N 1
ATOM 1043 C CA . ASN A 1 135 ? -4.772 -15.489 -6.715 1.00 87.81 135 ASN A CA 1
ATOM 1044 C C . ASN A 1 135 ? -5.775 -15.215 -7.856 1.00 87.81 135 ASN A C 1
ATOM 1046 O O . ASN A 1 135 ? -6.442 -16.151 -8.293 1.00 87.81 135 ASN A O 1
ATOM 1050 N N . LYS A 1 136 ? -5.950 -13.954 -8.279 1.00 78.75 136 LYS A N 1
ATOM 1051 C CA . LYS A 1 136 ? -6.849 -13.564 -9.380 1.00 78.75 136 LYS A CA 1
ATOM 1052 C C . LYS A 1 136 ? -6.149 -13.472 -10.742 1.00 78.75 136 LYS A C 1
ATOM 1054 O O . LYS A 1 136 ? -6.855 -13.476 -11.749 1.00 78.75 136 LYS A O 1
ATOM 1059 N N . GLY A 1 137 ? -4.822 -13.335 -10.758 1.00 56.53 137 GLY A N 1
ATOM 1060 C CA . GLY A 1 137 ? -3.976 -13.401 -11.959 1.00 56.53 137 GLY A CA 1
ATOM 1061 C C . GLY A 1 137 ? -3.455 -14.807 -12.211 1.00 56.53 137 GLY A C 1
ATOM 1062 O O . GLY A 1 137 ? -3.123 -15.086 -13.382 1.00 56.53 137 GLY A O 1
#

Sequence (137 aa):
MDVINSHCISESRDWAKDRKFMPSQRYAANINLNRVEIHDHDNSFTYWTYIACEYAEPCTCCGIPPPHLDCIVIAVDGACRRNGTADARAAVGVFVAKQSEHNMSFVLTDSKATNQIAELRAGILGLEQAISIRNKG

Organism: NCBI:txid983964

Nearest PDB structures (foldseek):
  8dg5-assembly1_K  TM=4.367E-01  e=2.697E+00  Drosophila melanogaster
  8dga-assembly1_K  TM=2.969E-01  e=1.087E+00  Drosophila melanogaster
  8dg7-assembly1_K  TM=3.501E-01  e=1.992E+00  Drosophila melanogaster
  5x8r-assembly1_y  TM=3.700E-01  e=3.436E+00  Spinacia oleracea
  8dfv-assembly1_K  TM=2.695E-01  e=1.875E+00  Drosophila melanogaster

Mean predicted aligned error: 8.18 Å

pLDDT: mean 82.39, std 16.47, range [34.09, 98.19]

Foldseek 3Di:
DDDPDQPDDPPDPPCVPPVDDDCCVQAHVPDDPVQQWDFPPDPDDGAAIFGFDNPAAADPVPRHGDGRPVDTDKDKAKDWDPFQDQPIKIKIWIQGDDHHPLTDIDIDPDSRDHRVVRRVVRVVSNVVSVVVVVVVD

Secondary structure (DSSP, 8-state):
------S-----GGGGSS----HHHHT-TT--GGGTEEE--STT----EEEEPTTSPPPTTT-PPPEETT----EEEEEEETTTSTT-EEEEEEESSTT-TT-EEEE---TT--HHHHHHHHHHHHHHHHHHHHHH-

Solvent-accessible surface area (backbone atoms only — not comparable to full-atom values): 8132 Å² total; per-residue (Å²): 134,85,76,85,72,67,90,70,76,87,88,62,78,68,67,72,64,85,73,67,90,50,65,47,80,66,70,32,83,82,59,61,69,85,63,43,56,35,63,48,88,52,93,94,58,30,60,45,23,20,40,35,38,74,89,51,76,47,39,91,88,79,66,52,44,56,57,39,81,93,49,74,47,71,51,56,44,27,50,31,49,59,55,78,43,88,80,24,48,19,28,30,30,28,44,36,29,96,66,22,90,77,42,48,70,52,71,58,87,54,84,78,29,23,37,69,58,18,36,52,48,11,49,52,51,43,52,52,48,51,52,51,55,63,74,74,110

InterPro domains:
  IPR002156 Ribonuclease H domain [PS50879] (68-137)
  IPR012337 Ribonuclease H-like superfamily [SSF53098] (70-132)
  IPR036397 Ribonuclease H superfamily [G3DSA:3.30.420.10] (68-136)

Radius of gyration: 17.86 Å; Cα contacts (8 Å, |Δi|>4): 219; chains: 1; bounding box: 37×27×56 Å